Protein AF-A0A163J6Z4-F1 (afdb_monomer)

Sequence (146 aa):
MSARIIAQVVVSVGTVVGRAFFAAYKQAAANAAAGGGVAAAARGGKEGVMDALTRKTGMSLEEACQILNVQKEADLAQLTKNYEHLFNANETSKGGSFYLQSKVVRAKERFEMERAEELKQSQAKEQERNNTTANTNDSQSPPPSA

Foldseek 3Di:
DVVVVVVVVCVVVCVVVVVVVVVVVVVVVVCVVVPVPPCLVVDDDPPSDCDPLCVVLVDDLVRLCVLLVHDLPDDPVSSVVSLVVQLVVQPVVVVHDPVSNVSSVSSSVSSVVVVVVVVVVVVVVVVVVVVVVVVVVVPDDDDDDD

Nearest PDB structures (foldseek):
  8j9j-assembly1_E6  TM=9.205E-01  e=7.523E-01  Euglena gracilis
  4j7z-assembly3_C  TM=6.872E-01  e=2.937E-01  Thermus thermophilus HB8
  3ucs-assembly1_C  TM=6.749E-01  e=5.607E-01  Escherichia coli K-12
  8j9i-assembly1_E6  TM=9.200E-01  e=4.138E+00  Euglena gracilis

Solvent-accessible surface area (backbone atoms only — not comparable to full-atom values): 8548 Å² total; per-residue (Å²): 118,66,69,60,55,53,51,51,52,52,53,58,54,49,55,56,54,51,51,51,54,50,52,51,48,53,51,52,50,52,50,48,75,59,40,67,84,61,50,62,79,72,63,91,67,94,72,77,68,73,46,75,61,28,68,73,70,73,46,48,64,69,56,19,27,59,74,48,73,47,60,98,83,56,53,71,68,59,52,49,54,37,44,53,52,54,40,64,70,18,30,53,94,79,75,26,44,62,66,59,30,50,50,52,52,51,23,52,54,47,49,51,52,50,55,54,48,54,52,52,52,51,53,52,54,51,52,54,50,56,54,55,59,60,65,60,70,79,72,72,77,78,79,84,81,130

Organism: Absidia glauca (NCBI:txid4829)

Secondary structure (DSSP, 8-state):
-HHHHHHHHHHHHHHHHHHHHHHHHHHHHHHHHTTTTTGGGT--SSSSS--HHHHHHS--HHHHHHHHT--TT--HHHHHHHHHHHHHHT-GGGT--HHHHHHHHHHHHHHHHHHHHHHHHHHHHHHHHHHHHHHHTTS-PPPPP-

Structure (mmCIF, N/CA/C/O backbone):
data_AF-A0A163J6Z4-F1
#
_entry.id   AF-A0A163J6Z4-F1
#
loop_
_atom_site.group_PDB
_atom_site.id
_atom_site.type_symbol
_atom_site.label_atom_id
_atom_site.label_alt_id
_atom_site.label_comp_id
_atom_site.label_asym_id
_atom_site.label_entity_id
_atom_site.label_seq_id
_atom_site.pdbx_PDB_ins_code
_atom_site.Cartn_x
_atom_site.Cartn_y
_atom_site.Cartn_z
_atom_site.occupancy
_atom_site.B_iso_or_equiv
_atom_site.auth_seq_id
_atom_site.auth_comp_id
_atom_site.auth_asym_id
_atom_site.auth_atom_id
_atom_site.pdbx_PDB_model_num
ATOM 1 N N . MET A 1 1 ? 20.930 48.124 -23.543 1.00 59.34 1 MET A N 1
ATOM 2 C CA . MET A 1 1 ? 19.647 47.866 -22.843 1.00 59.34 1 MET A CA 1
ATOM 3 C C . MET A 1 1 ? 19.564 46.466 -22.221 1.00 59.34 1 MET A C 1
ATOM 5 O O . MET A 1 1 ? 18.929 46.330 -21.185 1.00 59.34 1 MET A O 1
ATOM 9 N N . SER A 1 2 ? 20.258 45.455 -22.757 1.00 62.47 2 SER A N 1
ATOM 10 C CA . SER A 1 2 ? 20.159 44.047 -22.321 1.00 62.47 2 SER A CA 1
ATOM 11 C C . SER A 1 2 ? 20.707 43.747 -20.914 1.00 62.47 2 SER A C 1
ATOM 13 O O . SER A 1 2 ? 20.115 42.960 -20.185 1.00 62.47 2 SER A O 1
ATOM 15 N N . ALA A 1 3 ? 21.779 44.419 -20.475 1.00 66.25 3 ALA A N 1
ATOM 16 C CA . ALA A 1 3 ? 22.367 44.196 -19.144 1.00 66.25 3 ALA A CA 1
ATOM 17 C C . ALA A 1 3 ? 21.446 44.618 -17.980 1.00 66.25 3 ALA A C 1
ATOM 19 O O . ALA A 1 3 ? 21.482 44.015 -16.911 1.00 66.25 3 ALA A O 1
ATOM 20 N N . ARG A 1 4 ? 20.584 45.625 -18.189 1.00 69.50 4 ARG A N 1
ATOM 21 C CA . ARG A 1 4 ? 19.629 46.088 -17.167 1.00 69.50 4 ARG A CA 1
ATOM 22 C C . ARG A 1 4 ? 18.478 45.101 -16.961 1.00 69.50 4 ARG A C 1
ATOM 24 O O . ARG A 1 4 ? 18.083 44.874 -15.825 1.00 69.50 4 ARG A O 1
ATOM 31 N N . ILE A 1 5 ? 18.005 44.477 -18.040 1.00 73.38 5 ILE A N 1
ATOM 32 C CA . ILE A 1 5 ? 16.941 43.464 -17.995 1.00 73.38 5 ILE A CA 1
ATOM 33 C C . ILE A 1 5 ? 17.451 42.189 -17.314 1.00 73.38 5 ILE A C 1
ATOM 35 O O . ILE A 1 5 ? 16.786 41.658 -16.431 1.00 73.38 5 ILE A O 1
ATOM 39 N N . ILE A 1 6 ? 18.668 41.743 -17.646 1.00 74.12 6 ILE A N 1
ATOM 40 C CA . ILE A 1 6 ? 19.287 40.572 -17.002 1.00 74.12 6 ILE A CA 1
ATOM 41 C C . ILE A 1 6 ? 19.485 40.819 -15.499 1.00 74.12 6 ILE A C 1
ATOM 43 O O . ILE A 1 6 ? 19.136 39.965 -14.688 1.00 74.12 6 ILE A O 1
ATOM 47 N N . ALA A 1 7 ? 19.968 42.003 -15.108 1.00 74.81 7 ALA A N 1
ATOM 48 C CA . ALA A 1 7 ? 20.121 42.357 -13.698 1.00 74.81 7 ALA A CA 1
ATOM 49 C C . ALA A 1 7 ? 18.780 42.361 -12.938 1.00 74.81 7 ALA A C 1
ATOM 51 O O . ALA A 1 7 ? 18.714 41.864 -11.816 1.00 74.81 7 ALA A O 1
ATOM 52 N N . GLN A 1 8 ? 17.699 42.860 -13.547 1.00 66.19 8 GLN A N 1
ATOM 53 C CA . GLN A 1 8 ? 16.365 42.843 -12.936 1.00 66.19 8 GLN A CA 1
ATOM 54 C C . GLN A 1 8 ? 15.832 41.418 -12.746 1.00 66.19 8 GLN A C 1
ATOM 56 O O . GLN A 1 8 ? 15.343 41.095 -11.667 1.00 66.19 8 GLN A O 1
ATOM 61 N N . VAL A 1 9 ? 15.994 40.543 -13.743 1.00 74.81 9 VAL A N 1
ATOM 62 C CA . VAL A 1 9 ? 15.552 39.141 -13.652 1.00 74.81 9 VAL A CA 1
ATOM 63 C C . VAL A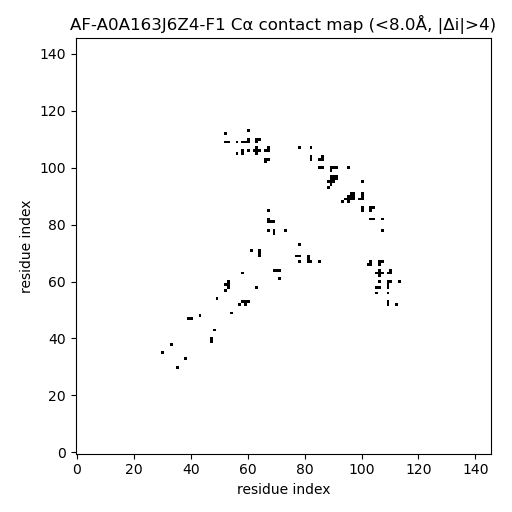 1 9 ? 16.315 38.388 -12.558 1.00 74.81 9 VAL A C 1
ATOM 65 O O . VAL A 1 9 ? 15.701 37.706 -11.738 1.00 74.81 9 VAL A O 1
ATOM 68 N N . VAL A 1 10 ? 17.638 38.550 -12.486 1.00 74.25 10 VAL A N 1
ATOM 69 C CA . VAL A 1 10 ? 18.468 37.873 -11.473 1.00 74.25 10 VAL A CA 1
ATOM 70 C C . VAL A 1 10 ? 18.130 38.349 -10.056 1.00 74.25 10 VAL A C 1
ATOM 72 O O . VAL A 1 10 ? 18.012 37.530 -9.145 1.00 74.25 10 VAL A O 1
ATOM 75 N N . VAL A 1 11 ? 17.909 39.652 -9.856 1.00 73.69 11 VAL A N 1
ATOM 76 C CA . VAL A 1 11 ? 17.535 40.209 -8.543 1.00 73.69 11 VAL A CA 1
ATOM 77 C C . VAL A 1 11 ? 16.140 39.743 -8.111 1.00 73.69 11 VAL A C 1
ATOM 79 O O . VAL A 1 11 ? 15.940 39.374 -6.950 1.00 73.69 11 VAL A O 1
ATOM 82 N N . SER A 1 12 ? 15.174 39.693 -9.029 1.00 66.25 12 SER A N 1
ATOM 83 C CA . SER A 1 12 ? 13.821 39.214 -8.725 1.00 66.25 12 SER A CA 1
ATOM 84 C C . SER A 1 12 ? 13.788 37.725 -8.371 1.00 66.25 12 SER A C 1
ATOM 86 O O . SER A 1 12 ? 13.116 37.347 -7.416 1.00 66.25 12 SER A O 1
ATOM 88 N N . VAL A 1 13 ? 14.550 36.877 -9.069 1.00 65.88 13 VAL A N 1
ATOM 89 C CA . VAL A 1 13 ? 14.606 35.436 -8.761 1.00 65.88 13 VAL A CA 1
ATOM 90 C C . VAL A 1 13 ? 15.394 35.172 -7.471 1.00 65.88 13 VAL A C 1
ATOM 92 O O . VAL A 1 13 ? 14.956 34.394 -6.621 1.00 65.88 13 VAL A O 1
ATOM 95 N N . GLY A 1 14 ? 16.518 35.865 -7.267 1.00 72.25 14 GLY A N 1
ATOM 96 C CA . GLY A 1 14 ? 17.363 35.683 -6.083 1.00 72.25 14 GLY A CA 1
ATOM 97 C C . GLY A 1 14 ? 16.688 36.096 -4.772 1.00 72.25 14 GLY A C 1
ATOM 98 O O . GLY A 1 14 ? 16.864 35.436 -3.748 1.00 72.25 14 GLY A O 1
ATOM 99 N N . THR A 1 15 ? 15.867 37.150 -4.786 1.00 70.75 15 THR A N 1
ATOM 100 C CA . THR A 1 15 ? 15.181 37.636 -3.574 1.00 70.75 15 THR A CA 1
ATOM 101 C C . THR A 1 15 ? 14.076 36.698 -3.086 1.00 70.75 15 THR A C 1
ATOM 103 O O . THR A 1 15 ? 13.887 36.569 -1.874 1.00 70.75 15 THR A O 1
ATOM 106 N N . VAL A 1 16 ? 13.382 36.004 -3.992 1.00 73.19 16 VAL A N 1
ATOM 107 C CA . VAL A 1 16 ? 12.346 35.016 -3.639 1.00 73.19 16 VAL A CA 1
ATOM 108 C C . VAL A 1 16 ? 12.979 33.772 -3.021 1.00 73.19 16 VAL A C 1
ATOM 110 O O . VAL A 1 16 ? 12.585 33.339 -1.937 1.00 73.19 16 VAL A O 1
ATOM 113 N N . VAL A 1 17 ? 14.019 33.245 -3.667 1.00 77.62 17 VAL A N 1
ATOM 114 C CA . VAL A 1 17 ? 14.734 32.049 -3.210 1.00 77.62 17 VAL A CA 1
ATOM 115 C C . VAL A 1 17 ? 15.460 32.319 -1.884 1.00 77.62 17 VAL A C 1
ATOM 117 O O . VAL A 1 17 ? 15.332 31.545 -0.936 1.00 77.62 17 VAL A O 1
ATOM 120 N N . GLY A 1 18 ? 16.132 33.467 -1.753 1.00 82.06 18 GLY A N 1
ATOM 121 C CA . GLY A 1 18 ? 16.815 33.862 -0.517 1.00 82.06 18 GLY A CA 1
ATOM 122 C C . GLY A 1 18 ? 15.873 34.035 0.681 1.00 82.06 18 GLY A C 1
ATOM 123 O O . GLY A 1 18 ? 16.205 33.608 1.787 1.00 82.06 18 GLY A O 1
ATOM 124 N N . ARG A 1 19 ? 14.670 34.596 0.481 1.00 77.44 19 ARG A N 1
ATOM 125 C CA . ARG A 1 19 ? 13.667 34.722 1.554 1.00 77.44 19 ARG A CA 1
ATOM 126 C C . ARG A 1 19 ? 13.128 33.372 2.020 1.00 77.44 19 ARG A C 1
ATOM 128 O O . ARG A 1 19 ? 12.944 33.197 3.223 1.00 77.44 19 ARG A O 1
ATOM 135 N N . ALA A 1 20 ? 12.915 32.428 1.104 1.00 77.62 20 ALA A N 1
ATOM 136 C CA . ALA A 1 20 ? 12.462 31.081 1.445 1.00 77.62 20 ALA A CA 1
ATOM 137 C C . ALA A 1 20 ? 13.522 30.315 2.252 1.00 77.62 20 ALA A C 1
ATOM 139 O O . ALA A 1 20 ? 13.210 29.766 3.309 1.00 77.62 20 ALA A O 1
ATOM 140 N N . PHE A 1 21 ? 14.787 30.362 1.823 1.00 83.00 21 PHE A N 1
ATOM 141 C CA . PHE A 1 21 ? 15.887 29.749 2.571 1.00 83.00 21 PHE A CA 1
ATOM 142 C C . PHE A 1 21 ? 16.098 30.399 3.941 1.00 83.00 21 PHE A C 1
ATOM 144 O O . PHE A 1 21 ? 16.289 29.688 4.923 1.00 83.00 21 PHE A O 1
ATOM 151 N N . PHE A 1 22 ? 16.006 31.729 4.051 1.00 82.81 22 PHE A N 1
ATOM 152 C CA . PHE A 1 22 ? 16.132 32.418 5.339 1.00 82.81 22 PHE A CA 1
ATOM 153 C C . PHE A 1 22 ? 14.976 32.093 6.294 1.00 82.81 22 PHE A C 1
ATOM 155 O O . PHE A 1 22 ? 15.197 31.876 7.485 1.00 82.81 22 PHE A O 1
ATOM 162 N N . ALA A 1 23 ? 13.743 32.019 5.784 1.00 78.31 23 ALA A N 1
ATOM 163 C CA . ALA A 1 23 ? 12.583 31.616 6.573 1.00 78.31 23 ALA A CA 1
ATOM 164 C C . ALA A 1 23 ? 12.724 30.170 7.076 1.00 78.31 23 ALA A C 1
ATOM 166 O O . ALA A 1 23 ? 12.562 29.930 8.273 1.00 78.31 23 ALA A O 1
ATOM 167 N N . ALA A 1 24 ? 13.111 29.243 6.195 1.00 72.69 24 ALA A N 1
ATOM 168 C CA . ALA A 1 24 ? 13.356 27.847 6.546 1.00 72.69 24 ALA A CA 1
ATOM 169 C C . ALA A 1 24 ? 14.519 27.697 7.539 1.00 72.69 24 ALA A C 1
ATOM 171 O O . ALA A 1 24 ? 14.399 26.963 8.517 1.00 72.69 24 ALA A O 1
ATOM 172 N N . TYR A 1 25 ? 15.612 28.444 7.356 1.00 79.50 25 TYR A N 1
ATOM 173 C CA . TYR A 1 25 ? 16.749 28.439 8.277 1.00 79.50 25 TYR A CA 1
ATOM 174 C C . TYR A 1 25 ? 16.364 28.980 9.656 1.00 79.50 25 TYR A C 1
ATOM 176 O O . TYR A 1 25 ? 16.681 28.361 10.668 1.00 79.50 25 TYR A O 1
ATOM 184 N N . LYS A 1 26 ? 15.617 30.092 9.724 1.00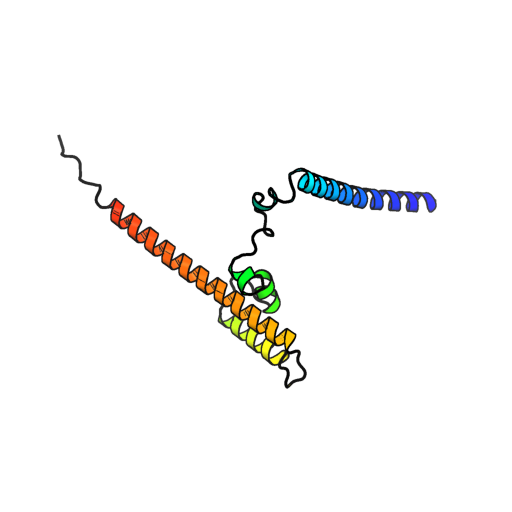 78.94 26 LYS A N 1
ATOM 185 C CA . LYS A 1 26 ? 15.111 30.631 10.995 1.00 78.94 26 LYS A CA 1
ATOM 186 C C . LYS A 1 26 ? 14.183 29.633 11.692 1.00 78.94 26 LYS A C 1
ATOM 188 O O . LYS A 1 26 ? 14.228 29.505 12.911 1.00 78.94 26 LYS A O 1
ATOM 193 N N . GLN A 1 27 ? 13.366 28.915 10.926 1.00 73.56 27 GLN A N 1
ATOM 194 C CA . GLN A 1 27 ? 12.460 27.895 11.443 1.00 73.56 27 GLN A CA 1
ATOM 195 C C . GLN A 1 27 ? 13.219 26.662 11.959 1.00 73.56 27 GLN A C 1
ATOM 197 O O . GLN A 1 27 ? 12.927 26.184 13.052 1.00 73.56 27 GLN A O 1
ATOM 202 N N . ALA A 1 28 ? 14.251 26.209 11.244 1.00 65.12 28 ALA A N 1
ATOM 203 C CA . ALA A 1 28 ? 15.132 25.126 11.677 1.00 65.12 28 ALA A CA 1
ATOM 204 C C . ALA A 1 28 ? 15.954 25.506 12.922 1.00 65.12 28 ALA A C 1
ATOM 206 O O . ALA A 1 28 ? 16.017 24.737 13.879 1.00 65.12 28 ALA A O 1
ATOM 207 N N . ALA A 1 29 ? 16.521 26.714 12.955 1.00 69.88 29 ALA A N 1
ATOM 208 C CA . ALA A 1 29 ? 17.295 27.216 14.088 1.00 69.88 29 ALA A CA 1
ATOM 209 C C . ALA A 1 29 ? 16.428 27.418 15.341 1.00 69.88 29 ALA A C 1
ATOM 211 O O . ALA A 1 29 ? 16.849 27.061 16.439 1.00 69.88 29 ALA A O 1
ATOM 212 N N . ALA A 1 30 ? 15.198 27.921 15.191 1.00 67.06 30 ALA A N 1
ATOM 213 C CA . ALA A 1 30 ? 14.247 28.027 16.297 1.00 67.06 30 ALA A CA 1
ATOM 214 C C . ALA A 1 30 ? 13.844 26.647 16.849 1.00 67.06 30 ALA A C 1
ATOM 216 O O . ALA A 1 30 ? 13.725 26.483 18.061 1.00 67.06 30 ALA A O 1
ATOM 217 N N . ASN A 1 31 ? 13.689 25.644 15.981 1.00 60.84 31 ASN A N 1
ATOM 218 C CA . ASN A 1 31 ? 13.405 24.269 16.396 1.00 60.84 31 ASN A CA 1
ATOM 219 C C . ASN A 1 31 ? 14.609 23.601 17.089 1.00 60.84 31 ASN A C 1
ATOM 221 O O . ASN A 1 31 ? 14.418 22.816 18.014 1.00 60.84 31 ASN A O 1
ATOM 225 N N . ALA A 1 32 ? 15.840 23.937 16.695 1.00 58.50 32 ALA A N 1
ATOM 226 C CA . ALA A 1 32 ? 17.057 23.447 17.344 1.00 58.50 32 ALA A CA 1
ATOM 227 C C . ALA A 1 32 ? 17.301 24.111 18.715 1.00 58.50 32 ALA A C 1
ATOM 229 O O . ALA A 1 32 ? 17.604 23.421 19.690 1.00 58.50 32 ALA A O 1
ATOM 230 N N . ALA A 1 33 ? 17.112 25.433 18.811 1.00 58.72 33 ALA A N 1
ATOM 231 C CA . ALA A 1 33 ? 17.289 26.209 20.042 1.00 58.72 33 ALA A CA 1
ATOM 232 C C . ALA A 1 33 ? 16.227 25.900 21.113 1.00 58.72 33 ALA A C 1
ATOM 234 O O . ALA A 1 33 ? 16.496 26.039 22.302 1.00 58.72 33 ALA A O 1
ATOM 235 N N . ALA A 1 34 ? 15.045 25.422 20.710 1.00 55.28 34 ALA A N 1
ATOM 236 C CA . ALA A 1 34 ? 13.987 24.965 21.612 1.00 55.28 34 ALA A CA 1
ATOM 237 C C . ALA A 1 34 ? 14.228 23.556 22.207 1.00 55.28 34 ALA A C 1
ATOM 239 O O . ALA A 1 34 ? 13.311 22.967 22.776 1.00 55.28 34 ALA A O 1
ATOM 240 N N . GLY A 1 35 ? 15.443 23.004 22.093 1.00 49.47 35 GLY A N 1
ATOM 241 C CA . GLY A 1 35 ? 15.794 21.699 22.656 1.00 49.47 35 GLY A CA 1
ATOM 242 C C . GLY A 1 35 ? 15.380 20.545 21.745 1.00 49.47 35 GLY A C 1
ATOM 243 O O . GLY A 1 35 ? 14.496 19.754 22.088 1.00 49.47 35 GLY A O 1
ATOM 244 N N . GLY A 1 36 ? 16.063 20.426 20.601 1.00 49.12 36 GLY A N 1
ATOM 245 C CA . GLY A 1 36 ? 15.845 19.429 19.539 1.00 49.12 36 GLY A CA 1
ATOM 246 C C . GLY A 1 36 ? 15.972 17.941 19.916 1.00 49.12 36 GLY A C 1
ATOM 247 O O . GLY A 1 36 ? 16.046 17.107 19.024 1.00 49.12 36 GLY A O 1
ATOM 248 N N . GLY A 1 37 ? 15.978 17.594 21.206 1.00 47.56 37 GLY A N 1
ATOM 249 C CA . GLY A 1 37 ? 15.843 16.218 21.698 1.00 47.56 37 GLY A CA 1
ATOM 250 C C . GLY A 1 37 ? 14.553 15.944 22.481 1.00 47.56 37 GLY A C 1
ATOM 251 O O . GLY A 1 37 ? 14.160 14.789 22.596 1.00 47.56 37 GLY A O 1
ATOM 252 N N . VAL A 1 38 ? 13.866 16.971 23.002 1.00 45.03 38 VAL A N 1
ATOM 253 C CA . VAL A 1 38 ? 12.722 16.775 23.922 1.00 45.03 38 VAL A CA 1
ATOM 254 C C . VAL A 1 38 ? 11.473 17.541 23.472 1.00 45.03 38 VAL A C 1
ATOM 256 O O . VAL A 1 38 ? 10.360 17.048 23.626 1.00 45.03 38 VAL A O 1
ATOM 259 N N . ALA A 1 39 ? 11.623 18.682 22.790 1.00 41.25 39 ALA A N 1
ATOM 260 C CA . ALA A 1 39 ? 10.488 19.409 22.206 1.00 41.25 39 ALA A CA 1
ATOM 261 C C . ALA A 1 39 ? 9.981 18.809 20.877 1.00 41.25 39 ALA A C 1
ATOM 263 O O . ALA A 1 39 ? 8.910 19.187 20.402 1.00 41.25 39 ALA A O 1
ATOM 264 N N . ALA A 1 40 ? 10.699 17.838 20.299 1.00 43.59 40 ALA A N 1
ATOM 265 C CA . ALA A 1 40 ? 10.200 17.024 19.187 1.00 43.59 40 ALA A CA 1
ATOM 266 C C . ALA A 1 40 ? 9.074 16.062 19.622 1.00 43.59 40 ALA A C 1
ATOM 268 O O . ALA A 1 40 ? 8.298 15.611 18.786 1.00 43.59 40 ALA A O 1
ATOM 269 N N . ALA A 1 41 ? 8.935 15.793 20.926 1.00 44.62 41 ALA A N 1
ATOM 270 C CA . ALA A 1 41 ? 7.854 14.970 21.464 1.00 44.62 41 ALA A CA 1
ATOM 271 C C . ALA A 1 41 ? 6.530 15.743 21.650 1.00 44.62 41 ALA A C 1
ATOM 273 O O . ALA A 1 41 ? 5.476 15.124 21.752 1.00 44.62 41 ALA A O 1
ATOM 274 N N . ALA A 1 42 ? 6.562 17.083 21.685 1.00 45.00 42 ALA A N 1
ATOM 275 C CA . ALA A 1 42 ? 5.414 17.905 22.095 1.00 45.00 42 ALA A CA 1
ATOM 276 C C . ALA A 1 42 ? 4.770 18.735 20.966 1.00 45.00 42 ALA A C 1
ATOM 278 O O . ALA A 1 42 ? 3.720 19.341 21.177 1.00 45.00 42 ALA A O 1
ATOM 279 N N . ARG A 1 43 ? 5.347 18.764 19.755 1.00 43.91 43 ARG A N 1
ATOM 280 C CA . ARG A 1 43 ? 4.716 19.380 18.573 1.00 43.91 43 ARG A CA 1
ATOM 281 C C . ARG A 1 43 ? 4.193 18.305 17.625 1.00 43.91 43 ARG A C 1
ATOM 283 O O . ARG A 1 43 ? 4.841 17.929 16.655 1.00 43.91 43 ARG A O 1
ATOM 290 N N . GLY A 1 44 ? 2.991 17.827 17.941 1.00 44.16 44 GLY A N 1
ATOM 291 C CA . GLY A 1 44 ? 2.175 16.954 17.104 1.00 44.16 44 GLY A CA 1
ATOM 292 C C . GLY A 1 44 ? 1.854 17.574 15.743 1.00 44.16 44 GLY A C 1
ATOM 293 O O . GLY A 1 44 ? 0.894 18.324 15.592 1.00 44.16 44 GLY A O 1
ATOM 294 N N . GLY A 1 45 ? 2.650 17.214 14.741 1.00 39.66 45 GLY A N 1
ATOM 295 C CA . GLY A 1 45 ? 2.409 17.532 13.339 1.00 39.66 45 GLY A CA 1
ATOM 296 C C . GLY A 1 45 ? 2.955 16.427 12.445 1.00 39.66 45 GLY A C 1
ATOM 297 O O . GLY A 1 45 ? 4.068 16.529 11.954 1.00 39.66 45 GLY A O 1
ATOM 298 N N . LYS A 1 46 ? 2.159 15.365 12.280 1.00 45.84 46 LYS A N 1
ATOM 299 C CA . LYS A 1 46 ? 2.206 14.324 11.230 1.00 45.84 46 LYS A CA 1
ATOM 300 C C . LYS A 1 46 ? 3.453 13.437 11.051 1.00 45.84 46 LYS A C 1
ATOM 302 O O . LYS A 1 46 ? 3.283 12.357 10.504 1.00 45.84 46 LYS A O 1
ATOM 307 N N . GLU A 1 47 ? 4.641 13.784 11.548 1.00 47.78 47 GLU A N 1
ATOM 308 C CA . GLU A 1 47 ? 5.868 13.011 11.235 1.00 47.78 47 GLU A CA 1
ATOM 309 C C . GLU A 1 47 ? 6.636 12.460 12.456 1.00 47.78 47 GLU A C 1
ATOM 311 O O . GLU A 1 47 ? 7.486 11.586 12.308 1.00 47.78 47 GLU A O 1
ATOM 316 N N . GLY A 1 48 ? 6.325 12.902 13.682 1.00 45.53 48 GLY A N 1
ATOM 317 C CA . GLY A 1 48 ? 7.063 12.512 14.902 1.00 45.53 48 GLY A CA 1
ATOM 318 C C . GLY A 1 48 ? 6.519 11.297 15.667 1.00 45.53 48 GLY A C 1
ATOM 319 O O . GLY A 1 48 ? 7.185 10.772 16.558 1.00 45.53 48 GLY A O 1
ATOM 320 N N . VAL A 1 49 ? 5.323 10.818 15.327 1.00 47.59 49 VAL A N 1
A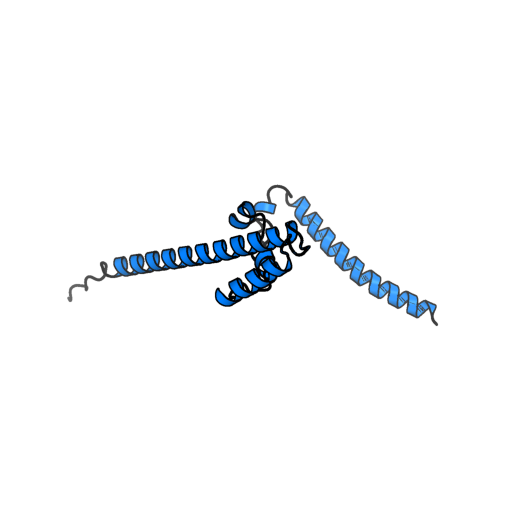TOM 321 C CA . VAL A 1 49 ? 4.728 9.612 15.915 1.00 47.59 49 VAL A CA 1
ATOM 322 C C . VAL A 1 49 ? 4.515 8.638 14.774 1.00 47.59 49 VAL A C 1
ATOM 324 O O . VAL A 1 49 ? 3.448 8.593 14.175 1.00 47.59 49 VAL A O 1
ATOM 327 N N . MET A 1 50 ? 5.557 7.881 14.431 1.00 51.66 50 MET A N 1
ATOM 328 C CA . MET A 1 50 ? 5.366 6.684 13.617 1.00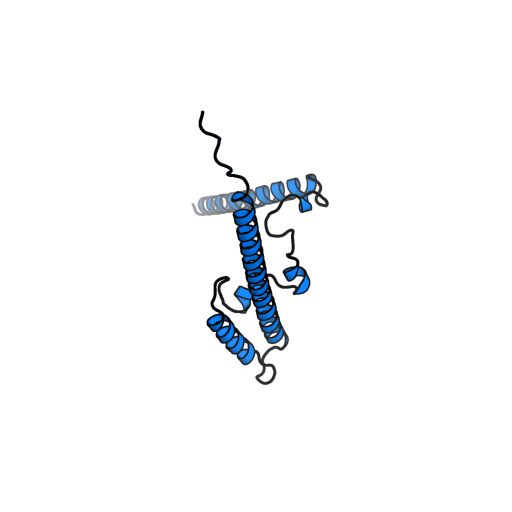 51.66 50 MET A CA 1
ATOM 329 C C . MET A 1 50 ? 4.333 5.820 14.337 1.00 51.66 50 MET A C 1
ATOM 331 O O . MET A 1 50 ? 4.616 5.303 15.424 1.00 51.66 50 MET A O 1
ATOM 335 N N . ASP A 1 51 ? 3.142 5.763 13.747 1.00 64.38 51 ASP A N 1
ATOM 336 C CA . ASP A 1 51 ? 2.004 4.951 14.154 1.00 64.38 51 ASP A CA 1
ATOM 337 C C . ASP A 1 51 ? 2.469 3.523 14.491 1.00 64.38 51 ASP A C 1
ATOM 339 O O . ASP A 1 51 ? 3.410 3.006 13.875 1.00 64.38 51 ASP A O 1
ATOM 343 N N . ALA A 1 52 ? 1.870 2.890 15.502 1.00 65.50 52 ALA A N 1
ATOM 344 C CA . ALA A 1 52 ? 2.324 1.585 15.989 1.00 65.50 52 ALA A CA 1
ATOM 345 C C . ALA A 1 52 ? 2.352 0.543 14.853 1.00 65.50 52 ALA A C 1
ATOM 347 O O . ALA A 1 52 ? 3.255 -0.296 14.790 1.00 65.50 52 ALA A O 1
ATOM 348 N N . LEU A 1 53 ? 1.427 0.658 13.897 1.00 62.75 53 LEU A N 1
ATOM 349 C CA . LEU A 1 53 ? 1.356 -0.199 12.719 1.00 62.75 53 LEU A CA 1
ATOM 350 C C . LEU A 1 53 ? 2.431 0.152 11.698 1.00 62.75 53 LEU A C 1
ATOM 352 O O . LEU A 1 53 ? 3.020 -0.751 11.106 1.00 62.75 53 LEU A O 1
ATOM 356 N N . THR A 1 54 ? 2.739 1.435 11.513 1.00 70.44 54 THR A N 1
ATOM 357 C CA . THR A 1 54 ? 3.855 1.877 10.665 1.00 70.44 54 THR A CA 1
ATOM 358 C C . THR A 1 54 ? 5.188 1.365 11.210 1.00 70.44 54 THR A C 1
ATOM 360 O O . THR A 1 54 ? 6.022 0.901 10.438 1.00 70.44 54 THR A O 1
ATOM 363 N N . ARG A 1 55 ? 5.379 1.328 12.537 1.00 72.50 55 ARG A N 1
ATOM 364 C CA . ARG A 1 55 ? 6.566 0.699 13.152 1.00 72.50 55 ARG A CA 1
ATOM 365 C C . ARG A 1 55 ? 6.603 -0.815 12.946 1.00 72.50 55 ARG A C 1
ATOM 367 O O . ARG A 1 55 ? 7.676 -1.370 12.737 1.00 72.50 55 ARG A O 1
ATOM 374 N N . LYS A 1 56 ? 5.446 -1.482 13.003 1.00 67.94 56 LYS A N 1
ATOM 375 C CA . LYS A 1 56 ? 5.331 -2.941 12.843 1.00 67.94 56 LYS A CA 1
ATOM 376 C C . LYS A 1 56 ? 5.559 -3.399 11.399 1.00 67.94 56 LYS A C 1
ATOM 378 O O . LYS A 1 56 ? 6.187 -4.427 11.169 1.00 67.94 56 LYS A O 1
ATOM 383 N N . THR A 1 57 ? 5.037 -2.653 10.432 1.00 71.44 57 THR A N 1
ATOM 384 C CA . THR A 1 57 ? 5.073 -3.012 9.003 1.00 71.44 57 THR A CA 1
ATOM 385 C C . THR A 1 57 ? 6.253 -2.378 8.262 1.00 71.44 57 THR A C 1
ATOM 387 O O . THR A 1 57 ? 6.709 -2.916 7.247 1.00 71.44 57 THR A O 1
ATOM 390 N N . GLY A 1 58 ? 6.773 -1.260 8.780 1.00 84.69 58 GLY A N 1
ATOM 391 C CA . GLY A 1 58 ? 7.750 -0.408 8.105 1.00 84.69 58 GLY A CA 1
ATOM 392 C C . GLY A 1 58 ? 7.161 0.361 6.918 1.00 84.69 58 GLY A C 1
ATOM 393 O O . GLY A 1 58 ? 7.917 0.731 6.024 1.00 84.69 58 GLY A O 1
ATOM 394 N N . MET A 1 59 ? 5.833 0.528 6.861 1.00 86.62 59 MET A N 1
ATOM 395 C CA . MET A 1 59 ? 5.115 1.188 5.768 1.00 86.62 59 MET A CA 1
ATOM 396 C C . MET A 1 59 ? 3.954 2.019 6.318 1.00 86.62 59 MET A C 1
ATOM 398 O O . MET A 1 59 ? 3.157 1.536 7.127 1.00 86.62 59 MET A O 1
ATOM 402 N N . SER A 1 60 ? 3.854 3.272 5.885 1.00 90.75 60 SER A N 1
ATOM 403 C CA . SER A 1 60 ? 2.719 4.132 6.218 1.00 90.75 60 SER A CA 1
ATOM 404 C C . SER A 1 60 ? 1.471 3.743 5.419 1.00 90.75 60 SER A C 1
ATOM 406 O O . SER A 1 60 ? 1.552 3.128 4.354 1.00 90.75 60 SER A O 1
ATOM 408 N N . LEU A 1 61 ? 0.289 4.116 5.916 1.00 90.44 61 LEU A N 1
ATOM 409 C CA . LEU A 1 61 ? -0.961 3.895 5.184 1.00 90.44 61 LEU A CA 1
ATOM 410 C C . LEU A 1 61 ? -0.970 4.629 3.836 1.00 90.44 61 LEU A C 1
ATOM 412 O O . LEU A 1 61 ? -1.448 4.092 2.843 1.00 90.44 61 LEU A O 1
ATOM 416 N N . GLU A 1 62 ? -0.432 5.847 3.798 1.00 91.12 62 GLU A N 1
ATOM 417 C CA . GLU A 1 62 ? -0.390 6.659 2.583 1.00 91.12 62 GLU A CA 1
ATOM 418 C C . GLU A 1 62 ? 0.486 6.007 1.505 1.00 91.12 62 GLU A C 1
ATOM 420 O O . GLU A 1 62 ? 0.062 5.893 0.356 1.00 91.12 62 GLU A O 1
ATOM 425 N N . GLU A 1 63 ? 1.650 5.471 1.886 1.00 92.50 63 GLU A N 1
ATOM 426 C CA . GLU A 1 63 ? 2.491 4.675 0.984 1.00 92.50 63 GLU A CA 1
ATOM 427 C C . GLU A 1 63 ? 1.783 3.404 0.509 1.00 92.50 63 GLU A C 1
ATOM 429 O O . GLU A 1 63 ? 1.866 3.063 -0.670 1.00 92.50 63 GLU A O 1
ATOM 434 N N . ALA A 1 64 ? 1.066 2.705 1.394 1.00 94.50 64 ALA A N 1
ATOM 435 C CA . ALA A 1 64 ? 0.323 1.505 1.022 1.00 94.50 64 ALA A CA 1
ATOM 436 C C . ALA A 1 64 ? -0.757 1.811 -0.031 1.00 94.50 64 ALA A C 1
ATOM 438 O O . ALA A 1 64 ? -0.841 1.122 -1.050 1.00 94.50 64 ALA A O 1
ATOM 439 N N . CYS A 1 65 ? -1.528 2.882 0.174 1.00 94.94 65 CYS A N 1
ATOM 440 C CA . CYS A 1 65 ? -2.524 3.368 -0.780 1.00 94.94 65 CYS A CA 1
ATOM 441 C C . CYS A 1 65 ? -1.895 3.738 -2.131 1.00 94.94 65 CYS A C 1
ATOM 443 O O . CYS A 1 65 ? -2.429 3.367 -3.177 1.00 94.94 65 CYS A O 1
ATOM 445 N N . GLN A 1 66 ? -0.739 4.410 -2.122 1.00 96.44 66 GLN A N 1
ATOM 446 C CA . GLN A 1 66 ? -0.012 4.760 -3.345 1.00 96.44 66 GLN A CA 1
ATOM 447 C C . GLN A 1 66 ? 0.499 3.522 -4.092 1.00 96.44 66 GLN A C 1
ATOM 449 O O . GLN A 1 66 ? 0.299 3.420 -5.300 1.00 96.44 66 GLN A O 1
ATOM 454 N N . ILE A 1 67 ? 1.104 2.556 -3.390 1.00 96.25 67 ILE A N 1
ATOM 455 C CA . ILE A 1 67 ? 1.598 1.305 -3.992 1.00 96.25 67 ILE A CA 1
ATOM 456 C C . ILE A 1 67 ? 0.452 0.522 -4.639 1.00 96.25 67 ILE A C 1
ATOM 458 O O . ILE A 1 67 ? 0.612 -0.001 -5.738 1.00 96.25 67 ILE A O 1
ATOM 462 N N . LEU A 1 68 ? -0.701 0.446 -3.973 1.00 96.69 68 LEU A N 1
ATOM 463 C CA . LEU A 1 68 ? -1.877 -0.290 -4.447 1.00 96.69 68 LEU A CA 1
ATOM 464 C C . LEU A 1 68 ? -2.740 0.514 -5.430 1.00 96.69 68 LEU A C 1
ATOM 466 O O . LEU A 1 68 ? -3.693 -0.026 -5.994 1.00 96.69 68 LEU A O 1
ATOM 470 N N . ASN A 1 69 ? -2.417 1.790 -5.651 1.00 96.31 69 ASN A N 1
ATOM 471 C CA . ASN A 1 69 ? -3.196 2.720 -6.463 1.00 96.31 69 ASN A CA 1
ATOM 472 C C . ASN A 1 69 ? -4.684 2.764 -6.050 1.00 96.31 69 ASN A C 1
ATOM 474 O O . ASN A 1 69 ? -5.591 2.611 -6.874 1.00 96.31 69 ASN A O 1
ATOM 478 N N . VAL A 1 70 ? -4.936 2.915 -4.748 1.00 94.94 70 VAL A N 1
ATOM 479 C CA . VAL A 1 70 ? -6.281 3.001 -4.157 1.00 94.94 70 VAL A CA 1
ATOM 480 C C . VAL A 1 70 ? -6.394 4.201 -3.219 1.00 94.94 70 VAL A C 1
ATOM 482 O O . VAL A 1 70 ? -5.398 4.707 -2.711 1.00 94.94 70 VAL A O 1
ATOM 485 N N . GLN A 1 71 ? -7.622 4.663 -2.990 1.00 92.75 71 GLN A N 1
ATOM 486 C CA . GLN A 1 71 ? -7.918 5.677 -1.973 1.00 92.75 71 GLN A CA 1
ATOM 487 C C . GLN A 1 71 ? -8.093 5.022 -0.596 1.00 92.75 71 GLN A C 1
ATOM 489 O O . GLN A 1 71 ? -8.345 3.819 -0.510 1.00 92.75 71 GLN A O 1
ATOM 494 N N . LYS A 1 72 ? -7.996 5.804 0.488 1.00 87.94 72 LYS A N 1
ATOM 495 C CA . LYS A 1 72 ? -8.165 5.290 1.861 1.00 87.94 72 LYS A CA 1
ATOM 496 C C . LYS A 1 72 ? -9.566 4.698 2.079 1.00 87.94 72 LYS A C 1
ATOM 498 O O . LYS A 1 72 ? -9.746 3.758 2.845 1.00 87.94 72 LYS A O 1
ATOM 503 N N . GLU A 1 73 ? -10.561 5.217 1.376 1.00 87.19 73 GLU A N 1
ATOM 504 C CA . GLU A 1 73 ? -11.964 4.817 1.448 1.00 87.19 73 GLU A CA 1
ATOM 505 C C . GLU A 1 73 ? -12.336 3.767 0.389 1.00 87.19 73 GLU A C 1
ATOM 507 O O . GLU A 1 73 ? -13.514 3.470 0.213 1.00 87.19 73 GLU A O 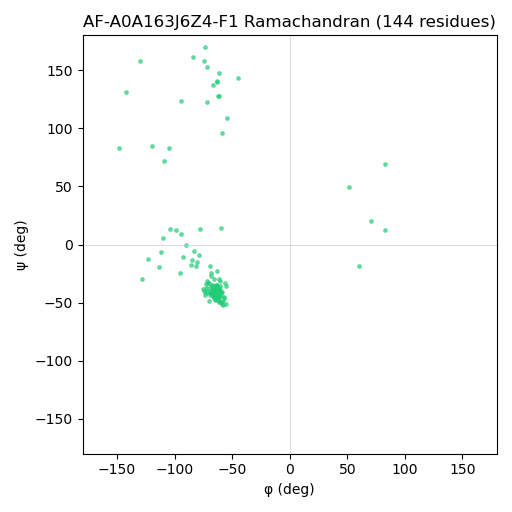1
ATOM 512 N N . ALA A 1 74 ? -11.355 3.213 -0.331 1.00 87.00 74 ALA A N 1
ATOM 513 C CA . ALA A 1 74 ? -11.616 2.257 -1.397 1.00 87.00 74 ALA A CA 1
ATOM 514 C C . ALA A 1 74 ? -12.310 0.984 -0.891 1.00 87.00 74 ALA A C 1
ATOM 516 O O . ALA A 1 74 ? -12.062 0.501 0.218 1.00 87.00 74 ALA A O 1
ATOM 517 N N . ASP A 1 75 ? -13.153 0.426 -1.759 1.00 88.25 75 ASP A N 1
ATOM 518 C CA . ASP A 1 75 ? -13.825 -0.845 -1.520 1.00 88.25 75 ASP A CA 1
ATOM 519 C C . ASP A 1 75 ? -12.848 -2.033 -1.612 1.00 88.25 75 ASP A C 1
ATOM 521 O O . ASP A 1 75 ? -11.855 -2.008 -2.351 1.00 88.25 75 ASP A O 1
ATOM 525 N N . LEU A 1 76 ? -13.166 -3.113 -0.896 1.00 89.31 76 LEU A N 1
ATOM 526 C CA . LEU A 1 76 ? -12.379 -4.347 -0.868 1.00 89.31 76 LEU A CA 1
ATOM 527 C C . LEU A 1 76 ? -12.263 -4.994 -2.254 1.00 89.31 76 LEU A C 1
ATOM 529 O O . LEU A 1 76 ? -11.232 -5.598 -2.567 1.00 89.31 76 LEU A O 1
ATOM 533 N N . ALA A 1 77 ? -13.274 -4.837 -3.114 1.00 90.06 77 ALA A N 1
ATOM 534 C CA . ALA A 1 77 ? -13.218 -5.335 -4.485 1.00 90.06 77 ALA A CA 1
ATOM 535 C C . ALA A 1 77 ? -12.141 -4.612 -5.311 1.00 90.06 77 ALA A C 1
ATOM 537 O O . ALA A 1 77 ? -11.373 -5.249 -6.036 1.00 90.06 77 ALA A O 1
ATOM 538 N N . GLN A 1 78 ? -12.041 -3.286 -5.169 1.00 91.94 78 GLN A N 1
ATOM 539 C CA . GLN A 1 78 ? -11.034 -2.484 -5.865 1.00 91.94 78 GLN A CA 1
ATOM 540 C C . GLN A 1 78 ? -9.624 -2.789 -5.349 1.00 91.94 78 GLN A C 1
ATOM 542 O O . GLN A 1 78 ? -8.703 -2.948 -6.152 1.00 91.94 78 GLN A O 1
ATOM 547 N N . LEU A 1 79 ? -9.467 -2.931 -4.029 1.00 93.19 79 LEU A N 1
ATOM 548 C CA . LEU A 1 79 ? -8.211 -3.353 -3.408 1.00 93.19 79 LEU A CA 1
ATOM 549 C C . LEU A 1 79 ? -7.730 -4.692 -3.978 1.00 93.19 79 LEU A C 1
ATOM 551 O O . LEU A 1 79 ? -6.587 -4.798 -4.418 1.00 93.19 79 LEU A O 1
ATOM 555 N N . THR A 1 80 ? -8.609 -5.696 -3.996 1.00 94.81 80 THR A N 1
ATOM 556 C CA . THR A 1 80 ? -8.277 -7.053 -4.453 1.00 94.81 80 THR A CA 1
ATOM 557 C C . THR A 1 80 ? -7.879 -7.052 -5.924 1.00 94.81 80 THR A C 1
ATOM 559 O O . THR A 1 80 ? -6.823 -7.574 -6.276 1.00 94.81 80 THR A O 1
ATOM 562 N N . LYS A 1 81 ? -8.660 -6.375 -6.773 1.00 96.94 81 LYS A N 1
ATOM 563 C CA . LYS A 1 81 ? -8.376 -6.252 -8.207 1.00 96.94 81 LYS A CA 1
ATOM 564 C C . LYS A 1 81 ? -7.009 -5.617 -8.474 1.00 96.94 81 LYS A C 1
ATOM 566 O O . LYS A 1 81 ? -6.233 -6.130 -9.281 1.00 96.94 81 LYS A O 1
ATOM 571 N N . ASN A 1 82 ? -6.711 -4.498 -7.815 1.00 96.88 82 ASN A N 1
ATOM 572 C CA . ASN A 1 82 ? -5.445 -3.799 -8.009 1.00 96.88 82 ASN A CA 1
ATOM 573 C C . ASN A 1 82 ? -4.266 -4.607 -7.464 1.00 96.88 82 ASN A C 1
ATOM 575 O O . ASN A 1 82 ? -3.226 -4.690 -8.118 1.00 96.88 82 ASN A O 1
ATOM 579 N N . TYR A 1 83 ? -4.440 -5.229 -6.297 1.00 97.62 83 TYR A N 1
ATOM 580 C CA . TYR A 1 83 ? -3.449 -6.115 -5.703 1.00 97.62 83 TYR A CA 1
ATOM 581 C C . TYR A 1 83 ? -3.099 -7.275 -6.639 1.00 97.62 83 TYR A C 1
ATOM 583 O O . TYR A 1 83 ? -1.925 -7.472 -6.935 1.00 97.62 83 TYR A O 1
ATOM 591 N N . GLU A 1 84 ? -4.093 -8.007 -7.149 1.00 97.38 84 GLU A N 1
ATOM 592 C CA . GLU A 1 84 ? -3.872 -9.144 -8.050 1.00 97.38 84 GLU A CA 1
ATOM 593 C C . GLU A 1 84 ? -3.159 -8.718 -9.332 1.00 97.38 84 GLU A C 1
ATOM 595 O O . GLU A 1 84 ? -2.200 -9.362 -9.759 1.00 97.38 84 GLU A O 1
ATOM 600 N N . HIS A 1 85 ? -3.584 -7.600 -9.923 1.00 97.38 85 HIS A N 1
ATOM 601 C CA . HIS A 1 85 ? -2.939 -7.049 -11.107 1.00 97.38 85 HIS A CA 1
ATOM 602 C C . HIS A 1 85 ? -1.458 -6.725 -10.850 1.00 97.38 85 HIS A C 1
ATOM 604 O O . HIS A 1 85 ? -0.586 -7.182 -11.590 1.00 97.38 85 HIS A O 1
ATOM 610 N N . LEU A 1 86 ? -1.159 -5.977 -9.783 1.00 97.00 86 LEU A N 1
ATOM 611 C CA . LEU A 1 86 ? 0.207 -5.579 -9.437 1.00 97.00 86 LEU A CA 1
ATOM 612 C C . LEU A 1 86 ? 1.073 -6.774 -9.029 1.00 97.00 86 LEU A C 1
ATOM 614 O O . LEU A 1 86 ? 2.247 -6.828 -9.393 1.00 97.00 86 LEU A O 1
ATOM 618 N N . PHE A 1 87 ? 0.512 -7.738 -8.304 1.00 97.44 87 PHE A N 1
ATOM 619 C CA . PHE A 1 87 ? 1.222 -8.941 -7.887 1.00 97.44 87 PHE A CA 1
ATOM 620 C C . PHE A 1 87 ? 1.610 -9.800 -9.095 1.00 97.44 87 PHE A C 1
ATOM 622 O O . PHE A 1 87 ? 2.773 -10.172 -9.232 1.00 97.44 87 PHE A O 1
ATOM 629 N N . ASN A 1 88 ? 0.665 -10.043 -10.007 1.00 96.62 88 ASN A N 1
ATOM 630 C CA . ASN A 1 88 ? 0.892 -10.845 -11.210 1.00 96.62 88 ASN A CA 1
ATOM 631 C C . ASN A 1 88 ? 1.842 -10.164 -12.201 1.00 96.62 88 ASN A C 1
ATOM 633 O O . ASN A 1 88 ? 2.634 -10.843 -12.853 1.00 96.62 88 ASN A O 1
ATOM 637 N N . ALA A 1 89 ? 1.782 -8.834 -12.313 1.00 96.44 89 ALA A N 1
ATOM 638 C CA . ALA A 1 89 ? 2.692 -8.064 -13.159 1.00 96.44 89 ALA A CA 1
ATOM 639 C C . ALA A 1 89 ? 4.141 -8.072 -12.639 1.00 96.44 89 ALA A C 1
ATOM 641 O O . ALA A 1 89 ? 5.073 -7.949 -13.428 1.00 96.44 89 ALA A O 1
ATOM 642 N N . ASN A 1 90 ? 4.339 -8.234 -11.325 1.00 96.06 90 ASN A N 1
ATOM 643 C CA . ASN A 1 90 ? 5.657 -8.260 -10.682 1.00 96.06 90 ASN A CA 1
ATOM 644 C C . ASN A 1 90 ? 6.114 -9.673 -10.285 1.00 96.06 90 ASN A C 1
ATOM 646 O O . ASN A 1 90 ? 7.081 -9.819 -9.537 1.00 96.06 90 ASN A O 1
ATOM 650 N N . GLU A 1 91 ? 5.444 -10.710 -10.782 1.00 95.75 91 GLU A N 1
ATOM 651 C CA . GLU A 1 91 ? 5.780 -12.097 -10.485 1.00 95.75 91 GLU A CA 1
ATOM 652 C C . GLU A 1 91 ? 7.196 -12.438 -10.976 1.00 95.75 91 GLU A C 1
ATOM 654 O O . GLU A 1 91 ? 7.545 -12.233 -12.142 1.00 95.75 91 GLU A O 1
ATOM 659 N N . THR A 1 92 ? 8.020 -12.992 -10.088 1.00 94.25 92 THR A N 1
ATOM 660 C CA . THR A 1 92 ? 9.435 -13.294 -10.364 1.00 94.25 92 THR A CA 1
ATOM 661 C C . THR A 1 92 ? 9.615 -14.283 -11.512 1.00 94.25 92 THR A C 1
ATOM 663 O O . THR A 1 92 ? 10.520 -14.122 -12.328 1.00 94.25 92 THR A O 1
ATOM 666 N N . SER A 1 93 ? 8.709 -15.255 -11.642 1.00 93.44 93 SER A N 1
ATOM 667 C CA . SER A 1 93 ? 8.699 -16.233 -12.736 1.00 93.44 93 SER A CA 1
ATOM 668 C C . SER A 1 93 ? 8.495 -15.606 -14.119 1.00 93.44 93 SER A C 1
ATOM 670 O O . SER A 1 93 ? 8.895 -16.197 -15.117 1.00 93.44 93 SER A O 1
ATOM 672 N N . LYS A 1 94 ? 7.906 -14.406 -14.192 1.00 94.56 94 LYS A N 1
ATOM 673 C CA . LYS A 1 94 ? 7.675 -13.650 -15.435 1.00 94.56 94 LYS A CA 1
ATOM 674 C C . LYS A 1 94 ? 8.734 -12.567 -15.678 1.00 94.56 94 LYS A C 1
ATOM 676 O O . LYS A 1 94 ? 8.540 -11.701 -16.524 1.00 94.56 94 LYS A O 1
ATOM 681 N N . GLY A 1 95 ? 9.843 -12.596 -14.934 1.00 94.00 95 GLY A N 1
ATOM 682 C CA . GLY A 1 95 ? 10.883 -11.564 -14.987 1.00 94.00 95 GLY A CA 1
ATOM 683 C C . GLY A 1 95 ? 10.582 -10.329 -14.132 1.00 94.00 95 GLY A C 1
ATOM 684 O O . GLY A 1 95 ? 11.253 -9.310 -14.274 1.00 94.00 95 GLY A O 1
ATOM 685 N N . GLY A 1 96 ? 9.585 -10.403 -13.245 1.00 95.62 96 GLY A N 1
ATOM 686 C CA . GLY A 1 96 ? 9.291 -9.361 -12.268 1.00 95.62 96 GLY A CA 1
ATOM 687 C C . GLY A 1 96 ? 10.301 -9.304 -11.116 1.00 95.62 96 GLY A C 1
ATOM 688 O O . GLY A 1 96 ? 11.147 -10.182 -10.936 1.00 95.62 96 GLY A O 1
ATOM 689 N N . SER A 1 97 ? 10.210 -8.251 -10.302 1.00 96.94 97 SER A N 1
ATOM 690 C CA . SER A 1 97 ? 11.089 -8.055 -9.145 1.00 96.94 97 SER A CA 1
ATOM 691 C C . SER A 1 97 ? 10.460 -8.601 -7.868 1.00 96.94 97 SER A C 1
ATOM 693 O O . SER A 1 97 ? 9.410 -8.125 -7.432 1.00 96.94 97 SER A O 1
ATOM 695 N N . PHE A 1 98 ? 11.171 -9.513 -7.198 1.00 96.25 98 PHE A N 1
ATOM 696 C CA . PHE A 1 98 ? 10.777 -10.023 -5.880 1.00 96.25 98 PHE A CA 1
ATOM 697 C C . PHE A 1 98 ? 10.582 -8.896 -4.859 1.00 96.25 98 PHE A C 1
ATOM 699 O O .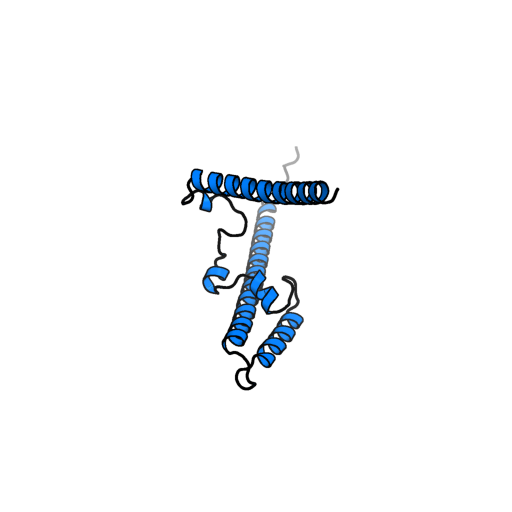 PHE A 1 98 ? 9.684 -8.955 -4.020 1.00 96.25 98 PHE A O 1
ATOM 706 N N . TYR A 1 99 ? 11.401 -7.843 -4.939 1.00 95.88 99 TYR A N 1
ATOM 707 C CA . TYR A 1 99 ? 11.282 -6.691 -4.052 1.00 95.88 99 TYR A CA 1
ATOM 708 C C . TYR A 1 99 ? 9.972 -5.933 -4.288 1.00 95.88 99 TYR A C 1
ATOM 710 O O . TYR A 1 99 ? 9.276 -5.606 -3.328 1.00 95.88 99 TYR A O 1
ATOM 718 N N . LEU A 1 100 ? 9.606 -5.697 -5.552 1.00 96.56 100 LEU A N 1
ATOM 719 C CA . LEU A 1 100 ? 8.357 -5.012 -5.892 1.00 96.56 100 LEU A CA 1
ATOM 720 C C . LEU A 1 100 ? 7.142 -5.856 -5.506 1.00 96.56 100 LEU A C 1
ATOM 722 O O . LEU A 1 100 ? 6.232 -5.348 -4.856 1.00 96.56 100 LEU A O 1
ATOM 726 N N . GLN A 1 101 ? 7.169 -7.156 -5.798 1.00 96.31 101 GLN A N 1
ATOM 727 C CA . GLN A 1 101 ? 6.137 -8.092 -5.355 1.00 96.31 101 GLN A CA 1
ATOM 728 C C . GLN A 1 101 ? 5.985 -8.076 -3.825 1.00 96.31 101 GLN A C 1
ATOM 730 O O . GLN A 1 101 ? 4.877 -7.937 -3.310 1.00 96.31 101 GLN A O 1
ATOM 735 N N . SER A 1 102 ? 7.100 -8.122 -3.087 1.00 95.69 102 SER A N 1
ATOM 736 C CA . SER A 1 102 ? 7.102 -8.042 -1.621 1.00 95.69 102 SER A CA 1
ATOM 737 C C . SER A 1 102 ? 6.524 -6.718 -1.111 1.00 95.69 102 SER A C 1
ATOM 739 O O . SER A 1 102 ? 5.810 -6.705 -0.110 1.00 95.69 102 SER A O 1
ATOM 741 N N . LYS A 1 103 ? 6.790 -5.593 -1.791 1.00 96.00 103 LYS A N 1
ATOM 742 C CA . LYS A 1 103 ? 6.205 -4.288 -1.443 1.00 96.00 103 LYS A CA 1
ATOM 743 C C . LYS A 1 103 ? 4.695 -4.254 -1.659 1.00 96.00 103 LYS A C 1
ATOM 745 O O . LYS A 1 103 ? 3.995 -3.728 -0.800 1.00 96.00 103 LYS A O 1
ATOM 750 N N . VAL A 1 104 ? 4.196 -4.858 -2.735 1.00 97.12 104 VAL A N 1
ATOM 751 C CA . VAL A 1 104 ? 2.752 -4.985 -2.998 1.00 97.12 104 VAL A CA 1
ATOM 752 C C . VAL A 1 104 ? 2.069 -5.822 -1.910 1.00 97.12 104 VAL A C 1
ATOM 754 O O . VAL A 1 104 ? 1.016 -5.433 -1.408 1.00 97.12 104 VAL A O 1
ATOM 757 N N . VAL A 1 105 ? 2.692 -6.926 -1.481 1.00 96.06 105 VAL A N 1
ATOM 758 C CA . VAL 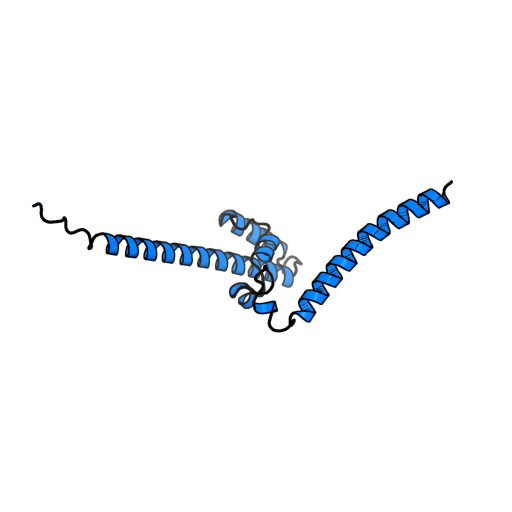A 1 105 ? 2.186 -7.753 -0.368 1.00 96.06 105 VAL A CA 1
ATOM 759 C C . VAL A 1 105 ? 2.132 -6.957 0.935 1.00 96.06 105 VAL A C 1
ATOM 761 O O . VAL A 1 105 ? 1.084 -6.905 1.573 1.00 96.06 105 VAL A O 1
ATOM 764 N N . ARG A 1 106 ? 3.216 -6.262 1.299 1.00 95.44 106 ARG A N 1
ATOM 765 C CA . ARG A 1 106 ? 3.239 -5.453 2.529 1.00 95.44 106 ARG A CA 1
ATOM 766 C C . ARG A 1 106 ? 2.247 -4.294 2.513 1.00 95.44 106 ARG A C 1
ATOM 768 O O . ARG A 1 106 ? 1.679 -3.971 3.552 1.00 95.44 106 ARG A O 1
ATOM 775 N N . ALA A 1 107 ? 2.022 -3.684 1.352 1.00 95.62 107 ALA A N 1
ATOM 776 C CA . ALA A 1 107 ? 1.016 -2.640 1.201 1.00 95.62 107 ALA A CA 1
ATOM 777 C C . ALA A 1 107 ? -0.391 -3.171 1.488 1.00 95.62 107 ALA A C 1
ATOM 779 O O . ALA A 1 107 ? -1.141 -2.543 2.236 1.00 95.62 107 ALA A O 1
ATOM 780 N N . LYS A 1 108 ? -0.722 -4.362 0.971 1.00 94.94 108 LYS A N 1
ATOM 781 C CA . LYS A 1 108 ? -1.996 -5.027 1.270 1.00 94.94 108 LYS A CA 1
ATOM 782 C C . LYS A 1 108 ? -2.149 -5.285 2.769 1.00 94.94 108 LYS A C 1
ATOM 784 O O . LYS A 1 108 ? -3.156 -4.887 3.345 1.00 94.94 108 LYS A O 1
ATOM 789 N N . GLU A 1 109 ? -1.134 -5.863 3.409 1.00 93.62 109 GLU A N 1
ATOM 790 C CA . GLU A 1 109 ? -1.151 -6.125 4.855 1.00 93.62 109 GLU A CA 1
ATOM 791 C C . GLU A 1 109 ? -1.377 -4.840 5.668 1.00 93.62 109 GLU A C 1
ATOM 793 O O . GLU A 1 109 ? -2.199 -4.824 6.584 1.00 93.62 109 GLU A O 1
ATOM 798 N N . ARG A 1 110 ? -0.692 -3.733 5.333 1.00 93.19 110 ARG A N 1
ATOM 799 C CA . ARG A 1 110 ? -0.867 -2.459 6.052 1.00 93.19 110 ARG A CA 1
ATOM 800 C C . ARG A 1 110 ? -2.276 -1.891 5.886 1.00 93.19 110 ARG A C 1
ATOM 802 O O . ARG A 1 110 ? -2.817 -1.367 6.863 1.00 93.19 110 ARG A O 1
ATOM 809 N N . PHE A 1 111 ? -2.852 -1.989 4.688 1.00 92.44 111 PHE A N 1
ATOM 810 C CA . PHE A 1 111 ? -4.214 -1.531 4.410 1.00 92.4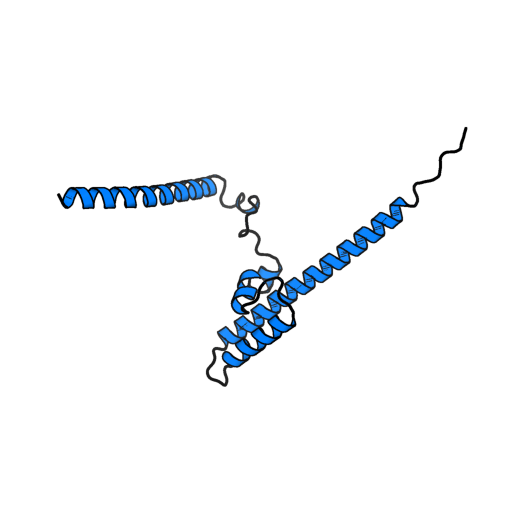4 111 PHE A CA 1
ATOM 811 C C . PHE A 1 111 ? -5.254 -2.366 5.175 1.00 92.44 111 PHE A C 1
ATOM 813 O O . PHE A 1 111 ? -6.157 -1.818 5.803 1.00 92.44 111 PHE A O 1
ATOM 820 N N . GLU A 1 112 ? -5.096 -3.692 5.195 1.00 90.94 112 GLU A N 1
ATOM 821 C CA . GLU A 1 112 ? -5.976 -4.598 5.942 1.00 90.94 112 GLU A CA 1
ATOM 822 C C . GLU A 1 112 ? -5.903 -4.362 7.456 1.00 90.94 112 GLU A C 1
ATOM 824 O O . GLU A 1 112 ? -6.935 -4.374 8.129 1.00 90.94 112 GLU A O 1
ATOM 829 N N . MET A 1 113 ? -4.710 -4.088 7.998 1.00 89.25 113 MET A N 1
ATOM 830 C CA . MET A 1 113 ? -4.566 -3.737 9.414 1.00 89.25 113 MET A CA 1
ATOM 831 C C . MET A 1 113 ? -5.314 -2.443 9.768 1.00 89.25 113 MET A C 1
ATOM 833 O O . MET A 1 113 ? -5.966 -2.406 10.807 1.00 89.25 113 MET A O 1
ATOM 837 N N . GLU A 1 114 ? -5.285 -1.420 8.904 1.00 88.12 114 GLU A N 1
ATOM 838 C CA . GLU A 1 114 ? -6.048 -0.179 9.123 1.00 88.12 114 GLU A CA 1
ATOM 839 C C . GLU A 1 114 ? -7.555 -0.457 9.195 1.00 88.12 114 GLU A C 1
ATOM 841 O O . GLU A 1 114 ? -8.223 -0.053 10.146 1.00 88.12 114 GLU A O 1
ATOM 846 N N . ARG A 1 115 ? -8.094 -1.209 8.227 1.00 87.00 115 ARG A N 1
ATOM 847 C CA . ARG A 1 115 ? -9.518 -1.585 8.195 1.00 87.00 115 ARG A CA 1
ATOM 848 C C . ARG A 1 115 ? -9.921 -2.387 9.433 1.00 87.00 115 ARG A C 1
ATOM 850 O O . ARG A 1 115 ? -10.987 -2.158 10.003 1.00 87.00 115 ARG A O 1
ATOM 857 N N . ALA A 1 116 ? -9.067 -3.312 9.870 1.00 86.62 116 ALA A N 1
ATOM 858 C CA . ALA A 1 116 ? -9.308 -4.105 11.071 1.00 86.62 116 ALA A CA 1
ATOM 859 C C . ALA A 1 116 ? -9.361 -3.240 12.341 1.00 86.62 116 ALA A C 1
ATOM 861 O O . ALA A 1 116 ? -10.145 -3.522 13.250 1.00 86.62 116 ALA A O 1
ATOM 862 N N . GLU A 1 117 ? -8.551 -2.186 12.425 1.00 86.31 117 GLU A N 1
ATOM 863 C CA . GLU A 1 117 ? -8.581 -1.252 13.550 1.00 86.31 117 GLU A CA 1
ATOM 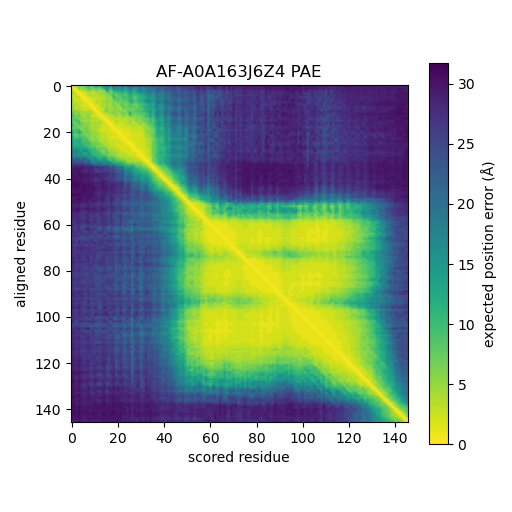864 C C . GLU A 1 117 ? -9.786 -0.321 13.521 1.00 86.31 117 GLU A C 1
ATOM 866 O O . GLU A 1 117 ? -10.414 -0.122 14.560 1.00 86.31 117 GLU A O 1
ATOM 871 N N . GLU A 1 118 ? -10.172 0.182 12.351 1.00 84.75 118 GLU A N 1
ATOM 872 C CA . GLU A 1 118 ? -11.396 0.969 12.183 1.00 84.75 118 GLU A CA 1
ATOM 873 C C . GLU A 1 118 ? -12.645 0.173 12.608 1.00 84.75 118 GLU A C 1
ATOM 875 O O . GLU A 1 118 ? -13.515 0.702 13.307 1.00 84.75 118 GLU A O 1
ATOM 880 N N . LEU A 1 119 ? -12.707 -1.121 12.271 1.00 83.88 119 LEU A N 1
ATOM 881 C CA . LEU A 1 119 ? -13.765 -2.036 12.719 1.00 83.88 119 LEU A CA 1
ATOM 882 C C . LEU A 1 119 ? -13.778 -2.198 14.246 1.00 83.88 119 LEU A C 1
ATOM 884 O O . LEU A 1 119 ? -14.837 -2.091 14.865 1.00 83.88 119 LEU A O 1
ATOM 888 N N . LYS A 1 120 ? -12.611 -2.405 14.872 1.00 85.06 120 LYS A N 1
ATOM 889 C CA . LYS A 1 120 ? -12.499 -2.512 16.339 1.00 85.06 120 LYS A CA 1
ATOM 890 C C . LYS A 1 120 ? -12.912 -1.221 17.042 1.00 85.06 120 LYS A C 1
ATOM 892 O O . LYS A 1 120 ? -13.621 -1.272 18.043 1.00 85.06 120 LYS A O 1
ATOM 897 N N . GLN A 1 121 ? -12.500 -0.067 16.517 1.00 82.62 121 GLN A N 1
ATOM 898 C CA . GLN A 1 121 ? -12.872 1.236 17.071 1.00 82.62 121 GLN A CA 1
ATOM 899 C C . GLN A 1 121 ? -14.373 1.505 16.941 1.00 82.62 121 GLN A C 1
ATOM 901 O O . GLN A 1 121 ? -14.971 2.071 17.853 1.00 82.62 121 GLN A O 1
ATOM 906 N N . SER A 1 122 ? -14.987 1.096 15.829 1.00 79.00 122 SER A N 1
ATOM 907 C CA . SER A 1 122 ? -16.435 1.216 15.623 1.00 79.00 122 SER A CA 1
ATOM 908 C C . SER A 1 122 ? -17.213 0.384 16.647 1.00 79.00 122 SER A C 1
ATOM 910 O O . SER A 1 122 ? -18.098 0.914 17.314 1.00 79.00 122 SER A O 1
ATOM 912 N N . GLN A 1 123 ? -16.805 -0.871 16.862 1.00 78.56 123 GLN A N 1
ATOM 913 C CA . GLN A 1 123 ? -17.428 -1.760 17.851 1.00 78.56 123 GLN A CA 1
ATOM 914 C C . GLN A 1 123 ? -17.259 -1.252 19.292 1.00 78.56 123 GLN A C 1
ATOM 916 O O . GLN A 1 123 ? -18.206 -1.292 20.075 1.00 78.56 123 GLN A O 1
ATOM 921 N N . ALA A 1 124 ? -16.080 -0.726 19.642 1.00 78.62 124 ALA A N 1
ATOM 922 C CA . ALA A 1 124 ? -15.841 -0.148 20.966 1.00 78.62 124 ALA A CA 1
ATOM 923 C C . ALA A 1 124 ? -16.734 1.082 21.223 1.00 78.62 124 ALA A C 1
ATOM 925 O O . ALA A 1 124 ? -17.358 1.186 22.278 1.00 78.62 124 ALA A O 1
ATOM 926 N N . LYS A 1 125 ? -16.873 1.974 20.232 1.00 76.94 125 LYS A N 1
ATOM 927 C CA . LYS A 1 125 ? -17.747 3.158 20.325 1.00 76.94 125 LYS A CA 1
ATOM 928 C C . LYS A 1 125 ? -19.228 2.795 20.459 1.00 76.94 125 LYS A C 1
ATOM 930 O O . LYS A 1 125 ? -19.968 3.501 21.142 1.00 76.94 125 LYS A O 1
ATOM 935 N N . GLU A 1 126 ? -19.682 1.727 19.808 1.00 71.81 126 GLU A N 1
ATOM 936 C CA . GLU A 1 126 ? -21.060 1.235 19.948 1.00 71.81 126 GLU A CA 1
ATOM 937 C C . GLU A 1 126 ? -21.325 0.654 21.343 1.00 71.81 126 GLU A C 1
ATOM 939 O O . GLU A 1 126 ? -22.369 0.932 21.936 1.00 71.81 126 GLU A O 1
ATOM 944 N N . GLN A 1 127 ? -20.365 -0.077 21.917 1.00 69.56 127 GLN A N 1
ATOM 945 C CA . GLN A 1 127 ? -20.461 -0.584 23.290 1.00 69.56 127 GLN A CA 1
ATOM 946 C C . GLN A 1 127 ? -20.494 0.549 24.329 1.00 69.56 127 GLN A C 1
ATOM 948 O O . GLN A 1 127 ? -21.304 0.507 25.256 1.00 69.56 127 GLN A O 1
ATOM 953 N N . GLU A 1 128 ? -19.680 1.594 24.153 1.00 70.19 128 GLU A N 1
ATOM 954 C CA . GLU A 1 128 ? -19.689 2.780 25.023 1.00 70.19 128 GLU A CA 1
ATOM 955 C C . GLU A 1 128 ? -21.017 3.552 24.959 1.00 70.19 128 GLU A C 1
ATOM 957 O O . GLU A 1 128 ? -21.545 3.972 25.996 1.00 70.19 128 GLU A O 1
ATOM 962 N N . ARG A 1 129 ? -21.607 3.702 23.762 1.00 69.75 129 ARG A N 1
ATOM 963 C CA . ARG A 1 129 ? -22.933 4.330 23.615 1.00 69.75 129 ARG A CA 1
ATOM 964 C C . ARG A 1 129 ? -24.019 3.531 24.327 1.00 69.75 129 ARG A C 1
ATOM 966 O O . ARG A 1 129 ? -24.784 4.115 25.089 1.00 69.75 129 ARG A O 1
ATOM 973 N N . ASN A 1 130 ? -24.055 2.215 24.130 1.00 67.50 130 ASN A N 1
ATOM 974 C CA . ASN A 1 130 ? -25.082 1.362 24.730 1.00 67.50 130 ASN A CA 1
ATOM 975 C C . ASN A 1 130 ? -25.012 1.358 26.268 1.00 67.50 130 ASN A C 1
ATOM 977 O O . ASN A 1 130 ? -26.049 1.350 26.929 1.00 67.50 130 ASN A O 1
ATOM 981 N N . ASN A 1 131 ? -23.809 1.441 26.847 1.00 63.81 131 ASN A N 1
ATOM 982 C CA . ASN A 1 131 ? -23.629 1.516 28.299 1.00 63.81 131 ASN A CA 1
ATOM 983 C C . ASN A 1 131 ? -24.043 2.887 28.883 1.00 63.81 131 ASN A C 1
ATOM 985 O O . ASN A 1 131 ? -24.611 2.971 29.970 1.00 63.81 131 ASN A O 1
ATOM 989 N N . THR A 1 132 ? -23.833 3.974 28.134 1.00 59.97 132 THR A N 1
ATOM 990 C CA . THR A 1 132 ? -24.230 5.332 28.556 1.00 59.97 132 THR A CA 1
ATOM 991 C C . THR A 1 132 ? -25.754 5.513 28.560 1.00 59.97 132 THR A C 1
ATOM 993 O O . THR A 1 132 ? -26.305 6.149 29.462 1.00 59.97 132 THR A O 1
ATOM 996 N N . THR A 1 133 ? -26.456 4.921 27.588 1.00 57.66 133 THR A N 1
ATOM 997 C CA . THR A 1 133 ? -27.927 4.965 27.508 1.00 57.66 133 THR A CA 1
ATOM 998 C C . THR A 1 133 ? -28.603 4.096 28.576 1.00 57.66 133 THR A C 1
ATOM 1000 O O . THR A 1 133 ? -29.666 4.460 29.070 1.00 57.66 133 THR A O 1
ATOM 1003 N N . ALA A 1 134 ? -27.982 2.988 28.998 1.00 54.69 134 ALA A N 1
ATOM 1004 C CA . ALA A 1 134 ? -28.504 2.161 30.089 1.00 54.69 134 ALA A CA 1
ATOM 1005 C C . ALA A 1 134 ? -28.458 2.883 31.451 1.00 54.69 134 ALA A C 1
ATOM 1007 O O . ALA A 1 134 ? -29.395 2.777 32.235 1.00 54.69 134 ALA A O 1
ATOM 1008 N N . ASN A 1 135 ? -27.414 3.679 31.707 1.00 53.53 135 ASN A N 1
ATOM 1009 C CA . ASN A 1 135 ? -27.214 4.343 33.001 1.00 53.53 135 ASN A CA 1
ATOM 1010 C C . ASN A 1 135 ? -28.047 5.634 33.183 1.00 53.53 135 ASN A C 1
ATOM 1012 O O . ASN A 1 135 ? -28.199 6.134 34.293 1.00 53.53 135 ASN A O 1
ATOM 1016 N N . THR A 1 136 ? -28.606 6.195 32.105 1.00 54.75 136 THR A N 1
ATOM 1017 C CA . THR A 1 136 ? -29.450 7.408 32.170 1.00 54.75 136 THR A CA 1
ATOM 1018 C C . THR A 1 136 ? -30.922 7.114 32.479 1.00 54.75 136 THR A C 1
ATOM 1020 O O . THR A 1 136 ? -31.627 8.014 32.929 1.00 54.75 136 THR A O 1
ATOM 1023 N N . ASN A 1 137 ? -31.379 5.868 32.313 1.00 53.97 137 ASN A N 1
ATOM 1024 C CA . ASN A 1 137 ? -32.771 5.477 32.570 1.00 53.97 137 ASN A CA 1
ATOM 1025 C C . ASN A 1 137 ? -33.079 5.130 34.040 1.00 53.97 137 ASN A C 1
ATOM 1027 O O . ASN A 1 137 ? -34.249 5.086 34.402 1.00 53.97 137 ASN A O 1
ATOM 1031 N N . ASP A 1 138 ? -32.070 4.943 34.898 1.00 55.75 138 ASP A N 1
ATOM 1032 C CA . ASP A 1 138 ? -32.267 4.603 36.323 1.00 55.75 138 ASP A CA 1
ATOM 1033 C C . ASP A 1 138 ? -32.364 5.834 37.253 1.00 55.75 138 ASP A C 1
ATOM 1035 O O . ASP A 1 138 ? -32.547 5.699 38.460 1.00 55.75 138 ASP A O 1
ATOM 1039 N N . SER A 1 139 ? -32.249 7.060 36.719 1.00 52.38 139 SER A N 1
ATOM 1040 C CA . SER A 1 139 ? -32.187 8.300 37.523 1.00 52.38 139 SER A CA 1
ATOM 1041 C C . SER A 1 139 ? -33.420 9.215 37.432 1.00 52.38 139 SER A C 1
ATOM 1043 O O . SER A 1 139 ? -33.402 10.308 37.997 1.00 52.38 139 SER A O 1
ATOM 1045 N N . GLN A 1 140 ? -34.502 8.813 36.756 1.00 50.25 140 GLN A N 1
ATOM 1046 C CA . GLN A 1 140 ? -35.756 9.584 36.715 1.00 50.25 140 GLN A CA 1
ATOM 1047 C C . GLN A 1 140 ? -36.870 8.892 37.506 1.00 50.25 140 GLN A C 1
ATOM 1049 O O . GLN A 1 140 ? -37.848 8.394 36.955 1.00 50.25 140 GLN A O 1
ATOM 1054 N N . SER A 1 141 ? -36.749 8.922 38.833 1.00 55.94 141 SER A N 1
ATOM 1055 C CA . SER A 1 141 ? -37.917 8.810 39.711 1.00 55.94 141 SER A CA 1
ATOM 1056 C C . SER A 1 141 ? -38.707 10.123 39.614 1.00 55.94 141 SER A C 1
ATOM 1058 O O . SER A 1 141 ? -38.122 11.182 39.865 1.00 55.94 141 SER A O 1
ATOM 1060 N N . PRO A 1 142 ? -39.998 10.117 39.232 1.00 62.56 142 PRO A N 1
ATOM 1061 C CA . PRO A 1 142 ? -40.775 11.349 39.161 1.00 62.56 142 PRO A CA 1
ATOM 1062 C C . PRO A 1 142 ? -40.905 11.971 40.564 1.00 62.56 142 PRO A C 1
ATOM 1064 O O . PRO A 1 142 ? -41.065 11.233 41.542 1.00 62.56 142 PRO A O 1
ATOM 1067 N N . PRO A 1 143 ? -40.829 13.309 40.697 1.00 64.88 143 PRO A N 1
ATOM 1068 C CA . PRO A 1 143 ? -40.989 13.958 41.991 1.00 64.88 143 PRO A CA 1
ATOM 1069 C C . PRO A 1 143 ? -42.405 13.701 42.538 1.00 64.88 143 PRO A C 1
ATOM 1071 O O . PRO A 1 143 ? -43.368 13.735 41.763 1.00 64.88 143 PRO A O 1
ATOM 1074 N N . PRO A 1 144 ? -42.567 13.452 43.853 1.00 61.06 144 PRO A N 1
ATOM 1075 C CA . PRO A 1 144 ? -43.890 13.339 44.448 1.00 61.06 144 PRO A CA 1
ATOM 1076 C C . PRO A 1 144 ? -44.621 14.678 44.296 1.00 61.06 144 PRO A C 1
ATOM 1078 O O . PRO A 1 144 ? -44.078 15.737 44.614 1.00 61.06 144 PRO A O 1
ATOM 1081 N N . SER A 1 145 ? -45.835 14.620 43.749 1.00 63.06 145 SER A N 1
ATOM 1082 C CA . SER A 1 145 ? -46.714 15.784 43.617 1.00 63.06 145 SER A CA 1
ATOM 1083 C C . SER A 1 145 ? -47.156 16.260 45.005 1.00 63.06 145 SER A C 1
ATOM 1085 O O . SER A 1 145 ? -47.429 15.429 45.872 1.00 63.06 145 SER A O 1
ATOM 1087 N N . ALA A 1 146 ? -47.150 17.584 45.187 1.00 57.59 146 ALA A N 1
ATOM 1088 C CA . ALA A 1 146 ? -47.494 18.299 46.418 1.00 57.59 146 ALA A CA 1
ATOM 1089 C C . ALA A 1 146 ? -48.960 18.127 46.841 1.00 57.59 146 ALA A C 1
ATOM 1091 O O . ALA A 1 146 ? -49.816 17.951 45.943 1.00 57.59 146 ALA A O 1
#

pLDDT: mean 76.36, std 17.2, range [39.66, 97.62]

Mean predicted aligned error: 17.05 Å

InterPro domains:
  IPR005341 Mitochondrial import inner membrane translocase subunit Tim16 [PTHR12388] (1-130)
  IPR036869 Chaperone J-domain superfamily [G3DSA:1.10.287.110] (59-132)

Radius of gyration: 27.48 Å; Cα contacts (8 Å, |Δi|>4): 77; chains: 1; bounding box: 70×64×69 Å